Protein AF-A0A821H8U5-F1 (afdb_monomer_lite)

Structure (mmCIF, N/CA/C/O backbone):
data_AF-A0A821H8U5-F1
#
_entry.id   AF-A0A821H8U5-F1
#
loop_
_atom_site.group_PDB
_atom_site.id
_atom_site.type_symbol
_atom_site.label_atom_id
_atom_site.label_alt_id
_atom_site.label_comp_id
_atom_site.label_asym_id
_atom_site.label_entity_id
_atom_site.label_seq_id
_atom_site.pdbx_PDB_ins_code
_atom_site.Cartn_x
_atom_site.Cartn_y
_atom_site.Cartn_z
_atom_site.occupancy
_atom_site.B_iso_or_equiv
_atom_site.auth_seq_id
_atom_site.auth_comp_id
_atom_site.auth_asym_id
_atom_site.auth_atom_id
_atom_site.pdbx_PDB_model_num
ATOM 1 N N . MET A 1 1 ? 13.786 6.717 -7.767 1.00 54.38 1 MET A N 1
ATOM 2 C CA . MET A 1 1 ? 12.977 6.854 -6.546 1.00 54.38 1 MET A CA 1
ATOM 3 C C . MET A 1 1 ? 13.797 7.339 -5.372 1.00 54.38 1 MET A C 1
ATOM 5 O O . MET A 1 1 ? 14.830 6.740 -5.071 1.00 54.38 1 MET A O 1
ATOM 9 N N . HIS A 1 2 ? 13.330 8.389 -4.718 1.00 60.25 2 HIS A N 1
ATOM 10 C CA . HIS A 1 2 ? 13.873 8.958 -3.485 1.00 60.25 2 HIS A CA 1
ATOM 11 C C . HIS A 1 2 ? 12.827 8.970 -2.355 1.00 60.25 2 HIS A C 1
ATOM 13 O O . HIS A 1 2 ? 13.177 9.249 -1.210 1.00 60.25 2 HIS A O 1
ATOM 19 N N . LEU A 1 3 ? 11.564 8.645 -2.653 1.00 62.28 3 LEU A N 1
ATOM 20 C CA . LEU A 1 3 ? 10.450 8.887 -1.751 1.00 62.28 3 LEU A CA 1
ATOM 21 C C . LEU A 1 3 ? 10.295 7.858 -0.631 1.00 62.28 3 LEU A C 1
ATOM 23 O O . LEU A 1 3 ? 10.425 6.647 -0.807 1.00 62.28 3 LEU A O 1
ATOM 27 N N . THR A 1 4 ? 9.911 8.395 0.518 1.00 74.81 4 THR A N 1
ATOM 28 C CA . THR A 1 4 ? 9.237 7.703 1.609 1.00 74.81 4 THR A CA 1
ATOM 29 C C . THR A 1 4 ? 7.848 8.347 1.743 1.00 74.81 4 THR A C 1
ATOM 31 O O . THR A 1 4 ? 7.774 9.571 1.833 1.00 74.81 4 THR A O 1
ATOM 34 N N . GLN A 1 5 ? 6.758 7.576 1.691 1.00 89.88 5 GLN A N 1
ATOM 35 C CA . GLN A 1 5 ? 5.379 8.099 1.724 1.00 89.88 5 GLN A CA 1
ATOM 36 C C . GLN A 1 5 ? 4.789 7.940 3.126 1.00 89.88 5 GLN A C 1
ATOM 38 O O . GLN A 1 5 ? 5.021 6.912 3.760 1.00 89.88 5 GLN A O 1
ATOM 43 N N . ALA A 1 6 ? 4.031 8.919 3.626 1.00 91.75 6 ALA A N 1
ATOM 44 C CA . ALA A 1 6 ? 3.400 8.817 4.944 1.00 91.75 6 ALA A CA 1
ATOM 45 C C . ALA A 1 6 ? 1.873 8.844 4.864 1.00 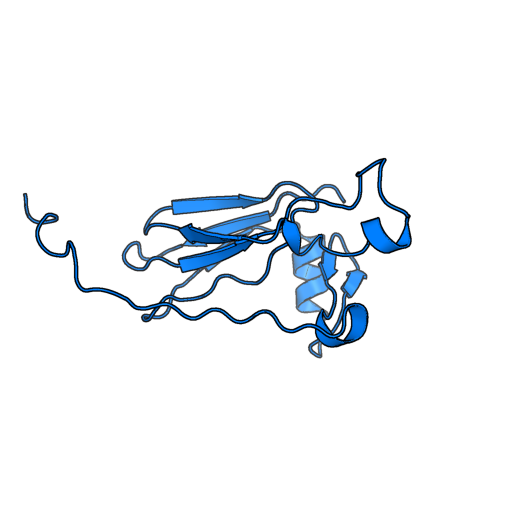91.75 6 ALA A C 1
ATOM 47 O O . ALA A 1 6 ? 1.309 9.615 4.090 1.00 91.75 6 ALA A O 1
ATOM 48 N N . PHE A 1 7 ? 1.227 8.038 5.705 1.00 93.75 7 PHE A N 1
ATOM 49 C CA . PHE A 1 7 ? -0.224 7.988 5.879 1.00 93.75 7 PHE A CA 1
ATOM 50 C C . PHE A 1 7 ? -0.553 8.158 7.356 1.00 93.75 7 PHE A C 1
ATOM 52 O O . PHE A 1 7 ? -0.070 7.388 8.190 1.00 93.75 7 PHE A O 1
ATOM 59 N N . ILE A 1 8 ? -1.361 9.161 7.686 1.00 92.56 8 ILE A N 1
ATOM 60 C CA . ILE A 1 8 ? -1.718 9.490 9.067 1.00 92.56 8 ILE A CA 1
ATOM 61 C C . ILE A 1 8 ? -3.236 9.566 9.179 1.00 92.56 8 ILE A C 1
ATOM 63 O O . ILE A 1 8 ? -3.869 10.369 8.492 1.00 92.56 8 ILE A O 1
ATOM 67 N N . GLY A 1 9 ? -3.815 8.741 10.053 1.00 91.38 9 GLY A N 1
ATOM 68 C CA . GLY A 1 9 ? -5.234 8.831 10.381 1.00 91.38 9 GLY A CA 1
ATOM 69 C C . GLY A 1 9 ? -5.519 10.087 11.200 1.00 91.38 9 GLY A C 1
ATOM 70 O O . GLY A 1 9 ? -4.902 10.301 12.244 1.00 91.38 9 GLY A O 1
ATOM 71 N N . ILE A 1 10 ? -6.457 10.918 10.743 1.00 90.12 10 ILE A N 1
ATOM 72 C CA . ILE A 1 10 ? -6.888 12.129 11.454 1.00 90.12 10 ILE A CA 1
ATOM 73 C C . ILE A 1 10 ? -8.333 11.983 11.948 1.00 90.12 10 ILE A C 1
ATOM 75 O O . ILE A 1 10 ? -9.150 11.313 11.325 1.00 90.12 10 ILE A O 1
ATOM 79 N N . GLY A 1 11 ? -8.647 12.584 13.101 1.00 82.50 11 GLY A N 1
ATOM 80 C CA . GLY A 1 11 ? -9.946 12.432 13.782 1.00 82.50 11 GLY A CA 1
ATOM 81 C C . GLY A 1 11 ? -9.956 11.402 14.923 1.00 82.50 11 GLY A C 1
ATOM 82 O O . GLY A 1 11 ? -10.885 11.390 15.724 1.00 82.50 11 GLY A O 1
ATOM 83 N N . GLY A 1 12 ? -8.898 10.592 15.047 1.00 73.38 12 GLY A N 1
ATOM 84 C CA . GLY A 1 12 ? -8.466 9.950 16.298 1.00 73.38 12 GLY A CA 1
ATOM 85 C C . GLY A 1 12 ? -9.291 8.779 16.840 1.00 73.38 12 GLY A C 1
ATOM 86 O O . GLY A 1 12 ? -8.910 8.242 17.872 1.00 73.38 12 GLY A O 1
ATOM 87 N N . LYS A 1 13 ? -10.388 8.374 16.191 1.00 83.38 13 LYS A N 1
ATOM 88 C CA . LYS A 1 13 ? -11.275 7.318 16.721 1.00 83.38 13 LYS A CA 1
ATOM 89 C C . LYS A 1 13 ? -11.280 6.024 15.920 1.00 83.38 13 LYS A C 1
ATOM 91 O O . LYS A 1 13 ? -11.460 4.965 16.505 1.00 83.38 13 LYS A O 1
ATOM 96 N N . GLU A 1 14 ? -11.050 6.102 14.615 1.00 90.56 14 GLU A N 1
ATOM 97 C CA . GLU A 1 14 ? -11.214 4.951 13.730 1.00 90.56 14 GLU A CA 1
ATOM 98 C C . GLU A 1 14 ? -9.866 4.325 13.360 1.00 90.56 14 GLU A C 1
ATOM 100 O O . GLU A 1 14 ? -8.949 5.053 12.957 1.00 90.56 14 GLU A O 1
ATOM 105 N N . PRO A 1 15 ? -9.719 2.992 13.480 1.00 92.00 15 PRO A N 1
ATOM 106 C CA . PRO A 1 15 ? -8.580 2.292 12.919 1.00 92.00 15 PRO A CA 1
ATOM 107 C C . PRO A 1 15 ? -8.707 2.226 11.395 1.00 92.00 15 PRO A C 1
ATOM 109 O O . PRO A 1 15 ? -9.794 2.325 10.819 1.00 92.00 15 PRO A O 1
ATOM 112 N N . PHE A 1 16 ? -7.587 1.981 10.731 1.00 93.19 16 PHE A N 1
ATOM 113 C CA . PHE A 1 16 ? -7.576 1.688 9.303 1.00 93.19 16 PHE A CA 1
ATOM 114 C C . PHE A 1 16 ? -6.629 0.540 9.007 1.00 93.19 16 PHE A C 1
ATOM 116 O O . PHE A 1 16 ? -5.722 0.247 9.783 1.00 93.19 16 PHE A O 1
ATOM 123 N N . MET A 1 17 ? -6.835 -0.123 7.879 1.00 93.44 17 MET A N 1
ATOM 124 C CA . MET A 1 17 ? -5.980 -1.210 7.435 1.00 93.44 17 MET A CA 1
ATOM 125 C C . MET A 1 17 ? -5.101 -0.770 6.269 1.00 93.44 17 MET A C 1
ATOM 127 O O . MET A 1 17 ? -5.534 -0.031 5.387 1.00 93.44 17 MET A O 1
ATOM 131 N N . MET A 1 18 ? -3.869 -1.266 6.254 1.00 94.38 18 MET A N 1
ATOM 132 C CA . MET A 1 18 ? -2.948 -1.167 5.127 1.00 94.38 18 MET A CA 1
ATOM 133 C C . MET A 1 18 ? -2.554 -2.568 4.671 1.00 94.38 18 MET A C 1
ATOM 135 O O . MET A 1 18 ? -2.151 -3.397 5.487 1.00 94.38 18 MET A O 1
ATOM 139 N N . VAL A 1 19 ? -2.607 -2.819 3.366 1.00 94.38 19 VAL A N 1
ATOM 140 C CA . VAL A 1 19 ? -1.993 -4.004 2.754 1.00 94.38 19 VAL A CA 1
ATOM 141 C C . VAL A 1 19 ? -0.598 -3.611 2.288 1.00 94.38 19 VAL A C 1
ATOM 143 O O . VAL A 1 19 ? -0.471 -2.704 1.471 1.00 94.38 19 VAL A O 1
ATOM 146 N N . LEU A 1 20 ? 0.439 -4.260 2.822 1.00 95.56 20 LEU A N 1
ATOM 147 C CA . LEU A 1 20 ? 1.845 -3.927 2.579 1.00 95.56 20 LEU A CA 1
ATOM 148 C C . LEU A 1 20 ? 2.629 -5.147 2.084 1.00 95.56 20 LEU A C 1
ATOM 150 O O . LEU A 1 20 ? 2.469 -6.253 2.599 1.00 95.56 20 LEU A O 1
ATOM 154 N N . GLY A 1 21 ? 3.535 -4.932 1.134 1.00 95.44 21 GLY A N 1
ATOM 155 C CA . GLY A 1 21 ? 4.493 -5.914 0.634 1.00 95.44 21 GLY A CA 1
ATOM 156 C C . GLY A 1 21 ? 5.924 -5.384 0.705 1.00 95.44 21 GLY A C 1
ATOM 157 O O . GLY A 1 21 ? 6.185 -4.191 0.539 1.00 95.44 21 GLY A O 1
ATOM 158 N N . LYS A 1 22 ? 6.882 -6.280 0.956 1.00 95.25 22 LYS A N 1
ATOM 159 C CA . LYS A 1 22 ? 8.304 -5.911 1.023 1.00 95.25 22 LYS A CA 1
ATOM 160 C C . LYS A 1 22 ? 8.809 -5.384 -0.328 1.00 95.25 22 LYS A C 1
ATOM 162 O O . LYS A 1 22 ? 8.385 -5.904 -1.358 1.00 95.25 22 LYS A O 1
ATOM 167 N N . PRO A 1 23 ? 9.768 -4.442 -0.343 1.00 94.50 23 PRO A N 1
ATOM 168 C CA . PRO A 1 23 ? 10.355 -3.970 -1.589 1.00 94.50 23 PRO A CA 1
ATOM 169 C C . PRO A 1 23 ? 11.003 -5.083 -2.416 1.00 94.50 23 PRO A C 1
ATOM 171 O O . PRO A 1 23 ? 11.784 -5.878 -1.892 1.00 94.50 23 PRO A O 1
ATOM 174 N N . THR A 1 24 ? 10.725 -5.099 -3.720 1.00 94.94 24 THR A N 1
ATOM 175 C CA . THR A 1 24 ? 11.315 -6.057 -4.676 1.00 94.94 24 THR A CA 1
ATOM 176 C C . THR A 1 24 ? 12.344 -5.416 -5.608 1.00 94.94 24 THR A C 1
ATOM 178 O O . THR A 1 24 ? 13.285 -6.086 -6.013 1.00 94.94 24 THR A O 1
ATOM 181 N N . HIS A 1 25 ? 12.260 -4.104 -5.850 1.00 91.00 25 HIS A N 1
ATOM 182 C CA . HIS A 1 25 ? 13.075 -3.372 -6.833 1.00 91.00 25 HIS A CA 1
ATOM 183 C C . HIS A 1 25 ? 14.610 -3.485 -6.686 1.00 91.00 25 HIS A C 1
ATOM 185 O O . HIS A 1 25 ? 15.321 -3.334 -7.672 1.00 91.00 25 HIS A O 1
ATOM 191 N N . ASN A 1 26 ? 15.135 -3.766 -5.486 1.00 91.12 26 ASN A N 1
ATOM 192 C CA . ASN A 1 26 ? 16.579 -3.920 -5.234 1.00 91.12 26 ASN A CA 1
ATOM 193 C C . ASN A 1 26 ? 16.990 -5.359 -4.865 1.00 91.12 26 ASN A C 1
ATOM 195 O O . ASN A 1 26 ? 18.120 -5.579 -4.429 1.00 91.12 26 ASN A O 1
ATOM 199 N N . ARG A 1 27 ? 16.089 -6.344 -4.973 1.00 93.62 27 ARG A N 1
ATOM 200 C CA . ARG A 1 27 ? 16.390 -7.733 -4.590 1.00 93.62 27 ARG A CA 1
ATOM 201 C C . ARG A 1 27 ? 17.348 -8.388 -5.578 1.00 93.62 27 ARG A C 1
ATOM 203 O O . ARG A 1 27 ? 17.078 -8.416 -6.768 1.00 93.62 27 ARG A O 1
ATOM 210 N N . THR A 1 28 ? 18.454 -8.943 -5.100 1.00 95.56 28 THR A N 1
ATOM 211 C CA . THR A 1 28 ? 19.489 -9.548 -5.959 1.00 95.56 28 THR A CA 1
ATOM 212 C C . THR A 1 28 ? 19.145 -10.953 -6.446 1.00 95.56 28 THR A C 1
ATOM 214 O O . THR A 1 28 ? 19.778 -11.446 -7.371 1.00 95.56 28 THR A O 1
ATOM 217 N N . ASP A 1 29 ? 18.149 -11.591 -5.842 1.00 95.62 29 ASP A N 1
ATOM 218 C CA . ASP A 1 29 ? 17.706 -12.955 -6.126 1.00 95.62 29 ASP A CA 1
ATOM 219 C C . ASP A 1 29 ? 16.487 -13.026 -7.066 1.00 95.62 29 ASP A C 1
ATOM 221 O O . ASP A 1 29 ? 15.927 -14.099 -7.274 1.00 95.62 29 ASP A O 1
ATOM 225 N N . LEU A 1 30 ? 16.072 -11.890 -7.635 1.00 94.56 30 LEU A N 1
ATOM 226 C CA . LEU A 1 30 ? 14.967 -11.779 -8.587 1.00 94.56 30 LEU A CA 1
ATOM 227 C C . LEU A 1 30 ? 15.468 -11.323 -9.961 1.00 94.56 30 LEU A C 1
ATOM 229 O O . LEU A 1 30 ? 16.404 -10.527 -10.063 1.00 94.56 30 LEU A O 1
ATOM 233 N N . THR A 1 31 ? 14.796 -11.779 -11.019 1.00 95.50 31 THR A N 1
ATOM 234 C CA . THR A 1 31 ? 14.958 -11.219 -12.372 1.00 95.50 31 THR A CA 1
ATOM 235 C C . THR A 1 31 ? 14.441 -9.777 -12.438 1.00 95.50 31 THR A C 1
ATOM 237 O O . THR A 1 31 ? 13.642 -9.360 -11.600 1.00 95.50 31 THR A O 1
ATOM 240 N N . GLU A 1 32 ? 14.849 -9.007 -13.452 1.00 91.38 32 GLU A N 1
ATOM 241 C CA . GLU A 1 32 ? 14.368 -7.625 -13.638 1.00 91.38 32 GLU A CA 1
ATOM 242 C C . GLU A 1 32 ? 12.841 -7.533 -13.769 1.00 91.38 32 GLU A C 1
ATOM 244 O O . GLU A 1 32 ? 12.223 -6.631 -13.209 1.00 91.38 32 GLU A O 1
ATOM 249 N N . GLU A 1 33 ? 12.214 -8.507 -14.431 1.00 91.50 33 GLU A N 1
ATOM 250 C CA . GLU A 1 33 ? 10.755 -8.581 -14.537 1.00 91.50 33 GLU A CA 1
ATOM 251 C C . GLU A 1 33 ? 10.097 -8.808 -13.167 1.00 91.50 33 GLU A C 1
ATOM 253 O O . GLU A 1 33 ? 9.135 -8.132 -12.808 1.00 91.50 33 GLU A O 1
ATOM 258 N N . GLN A 1 34 ? 10.658 -9.697 -12.346 1.00 93.44 34 GLN A N 1
ATOM 259 C CA . GLN A 1 34 ? 10.146 -9.964 -10.999 1.00 93.44 34 GLN A CA 1
ATOM 260 C C . GLN A 1 34 ? 10.376 -8.795 -10.033 1.00 93.44 34 GLN A C 1
ATOM 262 O O . GLN A 1 34 ? 9.555 -8.560 -9.148 1.00 93.44 34 GLN A O 1
ATOM 267 N N . LYS A 1 35 ? 11.460 -8.029 -10.198 1.00 93.38 35 LYS A N 1
ATOM 268 C CA . LYS A 1 35 ? 11.715 -6.804 -9.417 1.00 93.38 35 LYS A CA 1
ATOM 269 C C . LYS A 1 35 ? 10.653 -5.728 -9.644 1.00 93.38 35 LYS A C 1
ATOM 271 O O . LYS A 1 35 ? 10.444 -4.895 -8.763 1.00 93.38 35 LYS A O 1
ATOM 276 N N . ALA A 1 36 ? 9.987 -5.754 -10.797 1.00 92.56 36 ALA A N 1
ATOM 277 C CA . ALA A 1 36 ? 8.900 -4.846 -11.150 1.00 92.56 36 ALA A CA 1
ATOM 278 C C . ALA A 1 36 ? 7.526 -5.293 -10.608 1.00 92.56 36 ALA A C 1
ATOM 280 O O . ALA A 1 36 ? 6.516 -4.644 -10.875 1.00 92.56 36 ALA A O 1
ATOM 281 N N . LEU A 1 37 ? 7.468 -6.387 -9.844 1.00 95.00 37 LEU A N 1
ATOM 282 C CA . LEU A 1 37 ? 6.233 -6.970 -9.321 1.00 95.00 37 LEU A CA 1
ATOM 283 C C . LEU A 1 37 ? 6.315 -7.158 -7.795 1.00 95.00 37 LEU A C 1
ATOM 285 O O . LEU A 1 37 ? 7.413 -7.318 -7.250 1.00 95.00 37 LEU A O 1
ATOM 289 N N . PRO A 1 38 ? 5.180 -7.139 -7.072 1.00 95.12 38 PRO A N 1
ATOM 290 C CA . PRO A 1 38 ? 5.146 -7.508 -5.665 1.00 95.12 38 PRO A CA 1
ATOM 291 C C . PRO A 1 38 ? 5.345 -9.015 -5.488 1.00 95.12 38 PRO A C 1
ATOM 293 O O . PRO A 1 38 ? 4.785 -9.829 -6.219 1.00 95.12 38 PRO A O 1
ATOM 296 N N . ASP A 1 39 ? 6.088 -9.393 -4.450 1.00 94.69 39 ASP A N 1
ATOM 297 C CA . ASP A 1 39 ? 6.155 -10.780 -3.990 1.00 94.69 39 ASP A CA 1
ATOM 298 C C . ASP A 1 39 ? 4.937 -11.082 -3.108 1.00 94.69 39 ASP A C 1
ATOM 300 O O . ASP A 1 39 ? 4.901 -10.711 -1.929 1.00 94.69 39 ASP A O 1
ATOM 304 N N . LEU A 1 40 ? 3.936 -11.750 -3.688 1.00 93.75 40 LEU A N 1
ATOM 305 C CA . LEU A 1 40 ? 2.660 -12.049 -3.028 1.00 93.75 40 LEU A CA 1
ATOM 306 C C . LEU A 1 40 ? 2.820 -12.888 -1.752 1.00 93.75 40 LEU A C 1
ATOM 308 O O . LEU A 1 40 ? 2.014 -12.746 -0.837 1.00 93.75 40 LEU A O 1
ATOM 312 N N . ASN A 1 41 ? 3.887 -13.685 -1.629 1.00 93.25 41 ASN A N 1
ATOM 313 C CA . ASN A 1 41 ? 4.150 -14.476 -0.419 1.00 93.25 41 ASN A CA 1
ATOM 314 C C . ASN A 1 41 ? 4.568 -13.609 0.781 1.00 93.25 41 ASN A C 1
ATOM 316 O O . ASN A 1 41 ? 4.595 -14.076 1.919 1.00 93.25 41 ASN A O 1
ATOM 320 N N . ASN A 1 42 ? 4.929 -12.348 0.536 1.00 92.50 42 ASN A N 1
ATOM 321 C CA . ASN A 1 42 ? 5.344 -11.392 1.556 1.00 92.50 42 ASN A CA 1
ATOM 322 C C . ASN A 1 42 ? 4.321 -10.266 1.775 1.00 92.50 42 ASN A C 1
ATOM 324 O O . ASN A 1 42 ? 4.595 -9.363 2.572 1.00 92.50 42 ASN A O 1
ATOM 328 N N . VAL A 1 43 ? 3.172 -10.306 1.094 1.00 94.50 43 VAL A N 1
ATOM 329 C CA . VAL A 1 43 ? 2.093 -9.333 1.287 1.00 94.50 43 VAL A CA 1
ATOM 330 C C . VAL A 1 43 ? 1.334 -9.656 2.572 1.00 94.50 43 VAL A C 1
ATOM 332 O O . VAL A 1 43 ? 0.943 -10.797 2.813 1.00 94.50 43 VAL A O 1
ATOM 335 N N . LYS A 1 44 ? 1.139 -8.643 3.418 1.00 93.69 44 LYS A N 1
ATOM 336 C CA . LYS A 1 44 ? 0.434 -8.751 4.698 1.00 93.69 44 LYS A CA 1
ATOM 337 C C . LYS A 1 44 ? -0.501 -7.567 4.899 1.00 93.69 44 LYS A C 1
ATOM 339 O O . LYS A 1 44 ? -0.178 -6.447 4.513 1.00 93.69 44 LYS A O 1
ATOM 344 N N . ALA A 1 45 ? -1.630 -7.820 5.548 1.00 93.31 45 ALA A N 1
ATOM 345 C CA . ALA A 1 45 ? -2.525 -6.781 6.032 1.00 93.31 45 ALA A CA 1
ATOM 346 C C . ALA A 1 45 ? -2.151 -6.387 7.467 1.00 93.31 45 ALA A C 1
ATOM 348 O O . ALA A 1 45 ? -1.863 -7.248 8.300 1.00 93.31 45 ALA A O 1
ATOM 349 N N . PHE A 1 46 ? -2.166 -5.088 7.748 1.00 92.88 46 PHE A N 1
ATOM 350 C CA . PHE A 1 46 ? -1.884 -4.515 9.059 1.00 92.88 46 PHE A CA 1
ATOM 351 C C . PHE A 1 46 ? -3.033 -3.609 9.469 1.00 92.88 46 PHE A C 1
ATOM 353 O O . PHE A 1 46 ? -3.410 -2.723 8.705 1.00 92.88 46 PHE A O 1
ATOM 360 N N . ILE A 1 47 ? -3.551 -3.806 10.680 1.00 92.62 47 ILE A N 1
ATOM 361 C CA . ILE A 1 47 ? -4.487 -2.875 11.307 1.00 92.62 47 ILE A CA 1
ATOM 362 C C . ILE A 1 47 ? -3.665 -1.819 12.039 1.00 92.62 47 ILE A C 1
ATOM 364 O O . ILE A 1 47 ? -2.831 -2.141 12.886 1.00 92.62 47 ILE A O 1
ATOM 368 N N . ILE A 1 48 ? -3.890 -0.564 11.680 1.00 92.94 48 ILE A N 1
ATOM 369 C CA . ILE A 1 48 ? -3.237 0.601 12.254 1.00 92.94 48 ILE A CA 1
ATOM 370 C C . ILE A 1 48 ? -4.192 1.205 13.286 1.00 92.94 48 ILE A C 1
ATOM 372 O O . ILE A 1 48 ? -5.310 1.588 12.920 1.00 92.94 48 ILE A O 1
ATOM 376 N N . PRO A 1 49 ? -3.789 1.275 14.567 1.00 90.62 49 PRO A N 1
ATOM 377 C CA . PRO A 1 49 ? -4.633 1.831 15.614 1.00 90.62 49 PRO A CA 1
ATOM 378 C C . PRO A 1 49 ? -4.979 3.310 15.376 1.00 90.62 49 PRO A C 1
ATOM 380 O O . PRO A 1 49 ? -4.230 4.024 14.695 1.00 90.62 49 PRO A O 1
ATOM 383 N N . PRO A 1 50 ? -6.076 3.805 15.975 1.00 90.31 50 PRO A N 1
ATOM 384 C CA . PRO A 1 50 ? -6.395 5.226 15.961 1.00 90.31 50 PRO A CA 1
ATOM 385 C C . PRO A 1 50 ? -5.245 6.074 16.522 1.00 90.31 50 PRO A C 1
ATOM 387 O O . PRO A 1 50 ? -4.548 5.674 17.452 1.00 90.31 50 PRO A O 1
ATOM 390 N N . GLY A 1 51 ? -5.039 7.262 15.950 1.00 86.38 51 GLY A N 1
ATOM 391 C CA . GLY A 1 51 ? -3.973 8.180 16.372 1.00 86.38 51 GLY A CA 1
ATOM 392 C C . GLY A 1 51 ? -2.565 7.785 15.910 1.00 86.38 51 GLY A C 1
ATOM 393 O O . GLY A 1 51 ? -1.615 8.525 16.162 1.00 86.38 51 GLY A O 1
ATOM 394 N N . CYS A 1 52 ? -2.412 6.662 15.205 1.00 89.38 52 CYS A N 1
ATOM 395 C CA . CYS A 1 52 ? -1.151 6.275 14.588 1.00 89.38 52 CYS A CA 1
ATOM 396 C C . CYS A 1 52 ? -1.060 6.722 13.122 1.00 89.38 52 CYS A C 1
ATOM 398 O O . CYS A 1 52 ? -2.048 6.882 12.402 1.00 89.38 52 CYS A O 1
ATOM 400 N N . GLY A 1 53 ? 0.181 6.881 12.671 1.00 90.06 53 GLY A N 1
ATOM 401 C CA . GLY A 1 53 ? 0.533 7.022 11.268 1.00 90.06 53 GLY A CA 1
ATOM 402 C C . GLY A 1 53 ? 1.683 6.089 10.922 1.00 90.06 53 GLY A C 1
ATOM 403 O O . GLY A 1 53 ? 2.379 5.579 11.801 1.00 90.06 53 GLY A O 1
ATOM 404 N N . LEU A 1 54 ? 1.887 5.868 9.633 1.00 92.38 54 LEU A N 1
ATOM 405 C CA . LEU A 1 54 ? 2.973 5.049 9.113 1.00 92.38 54 LEU A CA 1
ATOM 406 C C . LEU A 1 54 ? 3.750 5.801 8.045 1.00 92.38 54 LEU A C 1
ATOM 408 O O . LEU A 1 54 ? 3.201 6.595 7.285 1.00 92.38 54 LEU A O 1
ATOM 412 N N . ILE A 1 55 ? 5.042 5.505 7.997 1.00 92.81 55 ILE A N 1
ATOM 413 C CA . ILE A 1 55 ? 5.993 6.055 7.044 1.00 92.81 55 ILE A CA 1
ATOM 414 C C . ILE A 1 55 ? 6.571 4.868 6.268 1.00 92.81 55 ILE A C 1
ATOM 416 O O . ILE A 1 55 ? 7.259 4.013 6.831 1.00 92.81 55 ILE A O 1
ATOM 420 N N . LEU A 1 56 ? 6.260 4.788 4.980 1.00 92.06 56 LEU A N 1
ATOM 421 C CA . LEU A 1 56 ? 6.672 3.711 4.092 1.00 92.06 56 LEU A CA 1
ATOM 422 C C . LEU A 1 56 ? 8.011 4.030 3.453 1.00 92.06 56 LEU A C 1
ATOM 424 O O . LEU A 1 56 ? 8.138 5.007 2.721 1.00 92.06 56 LEU A O 1
ATOM 428 N N . LYS A 1 57 ? 8.997 3.157 3.667 1.00 88.62 57 LYS A N 1
ATOM 429 C CA . LYS A 1 57 ? 10.274 3.227 2.951 1.00 88.62 57 LYS A CA 1
ATOM 430 C C . LYS A 1 57 ? 10.056 3.051 1.450 1.00 88.62 57 LYS A C 1
ATOM 432 O O . LYS A 1 57 ? 9.159 2.320 1.024 1.00 88.62 57 LYS A O 1
ATOM 437 N N . LYS A 1 58 ? 10.953 3.644 0.665 1.00 87.19 58 LYS A N 1
ATOM 438 C CA . LYS A 1 58 ? 11.008 3.510 -0.793 1.00 87.19 58 LYS A CA 1
ATOM 439 C C . LYS A 1 58 ? 10.761 2.080 -1.277 1.00 87.19 58 LYS A C 1
ATOM 441 O O . LYS A 1 58 ? 11.405 1.130 -0.825 1.00 87.19 58 LYS A O 1
ATOM 446 N N . GLY A 1 59 ? 9.874 1.974 -2.264 1.00 90.06 59 GLY A N 1
ATOM 447 C CA . GLY A 1 59 ? 9.554 0.740 -2.974 1.00 90.06 59 GLY A CA 1
ATOM 448 C C . GLY A 1 59 ? 8.826 -0.306 -2.139 1.00 90.06 59 GLY A C 1
ATOM 449 O O . GLY A 1 59 ? 8.712 -1.437 -2.595 1.00 90.06 59 GLY A O 1
ATOM 450 N N . THR A 1 60 ? 8.357 0.041 -0.936 1.00 93.62 60 THR A N 1
ATOM 451 C CA . THR A 1 60 ? 7.373 -0.779 -0.220 1.00 93.62 60 THR A CA 1
ATOM 452 C C . THR A 1 60 ? 6.117 -0.835 -1.076 1.00 93.62 60 THR A C 1
ATOM 454 O O . THR A 1 60 ? 5.568 0.209 -1.421 1.00 93.62 60 THR A O 1
ATOM 457 N N . TRP A 1 61 ? 5.673 -2.038 -1.428 1.00 94.56 61 TRP A N 1
ATOM 458 C CA . TRP A 1 61 ? 4.404 -2.207 -2.122 1.00 94.56 61 TRP A CA 1
ATOM 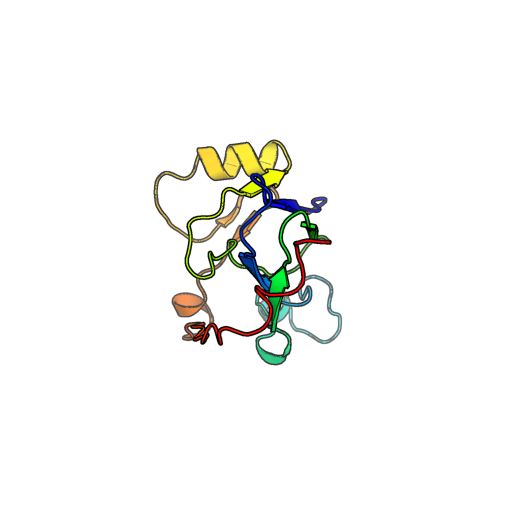459 C C . TRP A 1 61 ? 3.275 -1.932 -1.144 1.00 94.56 61 TRP A C 1
ATOM 461 O O . TRP A 1 61 ? 3.325 -2.399 -0.006 1.00 94.56 61 TRP A O 1
ATOM 471 N N . HIS A 1 62 ? 2.259 -1.200 -1.572 1.00 94.00 62 HIS A N 1
ATOM 472 C CA . HIS A 1 62 ? 1.071 -0.997 -0.765 1.00 94.00 62 HIS A CA 1
ATOM 473 C C . HIS A 1 62 ? -0.149 -0.733 -1.643 1.00 94.00 62 HIS A C 1
ATOM 475 O O . HIS A 1 62 ? -0.013 -0.315 -2.793 1.00 94.00 62 HIS A O 1
ATOM 481 N N . ASP A 1 63 ? -1.327 -0.955 -1.072 1.00 89.75 63 ASP A N 1
ATOM 482 C CA . ASP A 1 63 ? -2.577 -0.399 -1.591 1.00 89.75 63 ASP A CA 1
ATOM 483 C C . ASP A 1 63 ? -2.959 0.869 -0.803 1.00 89.75 63 ASP A C 1
ATOM 485 O O . ASP A 1 63 ? -2.233 1.299 0.105 1.00 89.75 63 ASP A O 1
ATOM 489 N N . PHE A 1 64 ? -4.070 1.504 -1.163 1.00 87.81 64 PHE A N 1
ATOM 490 C CA . PHE A 1 64 ? -4.633 2.606 -0.394 1.00 87.81 64 PHE A CA 1
ATOM 491 C C . PHE A 1 64 ? -5.111 2.142 0.995 1.00 87.81 64 PHE A C 1
ATOM 493 O O . PHE A 1 64 ? -5.496 0.983 1.164 1.00 87.81 64 PHE A O 1
ATOM 500 N N . PRO A 1 65 ? -5.114 3.045 1.994 1.00 91.81 65 PRO A N 1
ATOM 501 C CA . PRO A 1 65 ? -5.731 2.784 3.288 1.00 91.81 65 PRO A CA 1
ATOM 502 C C . PRO A 1 65 ? -7.193 2.356 3.148 1.00 91.81 65 PRO A C 1
ATOM 504 O O . PRO A 1 65 ? -7.955 2.947 2.381 1.00 91.81 65 PRO A O 1
ATOM 507 N N . VAL A 1 66 ? -7.590 1.369 3.942 1.00 91.12 66 VAL A N 1
ATOM 508 C CA . VAL A 1 66 ? -8.938 0.797 3.941 1.00 91.12 66 VAL A CA 1
ATOM 509 C C . VAL A 1 66 ? -9.613 1.081 5.279 1.00 91.12 66 VAL A C 1
ATOM 511 O O . VAL A 1 66 ? -9.043 0.795 6.334 1.00 91.12 66 VAL A O 1
ATOM 514 N N . SER A 1 67 ? -10.836 1.612 5.254 1.00 90.50 67 SER A N 1
ATOM 515 C CA . SER A 1 67 ? -11.663 1.739 6.456 1.00 90.50 67 SER A CA 1
ATOM 516 C C . SER A 1 67 ? -12.160 0.375 6.940 1.00 90.50 67 SER A C 1
ATOM 518 O O . SER A 1 67 ? -12.544 -0.485 6.149 1.00 90.50 67 SER A O 1
ATOM 520 N N . LEU A 1 68 ? -12.210 0.191 8.258 1.00 87.94 68 LEU A N 1
ATOM 521 C CA . LEU A 1 68 ? -12.682 -1.043 8.893 1.00 87.94 68 LEU A CA 1
ATOM 522 C C . LEU A 1 68 ? -14.096 -0.888 9.466 1.00 87.94 68 LEU A C 1
ATOM 524 O O . LEU A 1 68 ? -14.365 -1.332 10.570 1.00 87.94 68 LEU A O 1
ATOM 528 N N . GLY A 1 69 ? -14.999 -0.230 8.740 1.00 85.12 69 GLY A N 1
ATOM 529 C CA . GLY A 1 69 ? -16.379 0.010 9.176 1.00 85.12 69 GLY A CA 1
ATOM 530 C C . GLY A 1 69 ? -16.776 1.466 8.979 1.00 85.12 69 GLY A C 1
ATOM 531 O O . GLY A 1 69 ? -17.401 1.805 7.975 1.00 85.12 69 GLY A O 1
ATOM 532 N N . ASN A 1 70 ? -16.374 2.333 9.906 1.00 87.88 70 ASN A N 1
ATOM 533 C CA . ASN A 1 70 ? -16.618 3.769 9.791 1.00 87.88 70 ASN A CA 1
ATOM 534 C C . ASN A 1 70 ? -15.631 4.427 8.809 1.00 87.88 70 ASN A C 1
ATOM 536 O O . ASN A 1 70 ? -14.484 3.984 8.700 1.00 87.88 70 ASN A O 1
ATOM 540 N N . PRO A 1 71 ? -16.033 5.497 8.098 1.00 90.06 71 PRO A N 1
ATOM 541 C CA . PRO A 1 71 ? -15.120 6.265 7.260 1.00 90.06 71 PRO A CA 1
ATOM 542 C C . PRO A 1 71 ? -13.907 6.779 8.042 1.00 90.06 71 PRO A C 1
ATOM 544 O O . PRO A 1 71 ? -14.041 7.291 9.152 1.00 90.06 71 PRO A O 1
ATOM 547 N N . VAL A 1 72 ? -12.729 6.696 7.423 1.00 90.50 72 VAL A N 1
ATOM 548 C CA . VAL A 1 72 ? -11.478 7.239 7.959 1.00 90.50 72 VAL A CA 1
ATOM 549 C C . VAL A 1 72 ? -10.971 8.351 7.050 1.00 90.50 72 VAL A C 1
ATOM 551 O O . VAL A 1 72 ? -11.010 8.233 5.825 1.00 90.50 72 VAL A O 1
ATOM 554 N N . THR A 1 73 ? -10.464 9.426 7.647 1.00 91.88 73 THR A N 1
ATOM 555 C CA . THR A 1 73 ? -9.781 10.491 6.910 1.00 91.88 73 THR A CA 1
ATOM 556 C C . THR A 1 73 ? -8.278 10.305 7.055 1.00 91.88 73 THR A C 1
ATOM 558 O O . THR A 1 73 ? -7.758 10.262 8.171 1.00 91.88 73 THR A O 1
ATOM 561 N N . ILE A 1 74 ? -7.576 10.210 5.925 1.00 92.62 74 ILE A N 1
ATOM 562 C CA . ILE A 1 74 ? -6.128 9.997 5.894 1.00 92.62 74 ILE A CA 1
ATOM 563 C C . ILE A 1 74 ? -5.433 11.228 5.328 1.00 92.62 74 ILE A C 1
ATOM 565 O O . ILE A 1 74 ? -5.641 11.602 4.173 1.00 92.62 74 ILE A O 1
ATOM 569 N N . LEU A 1 75 ? -4.549 11.820 6.125 1.00 91.88 75 LEU A N 1
ATOM 570 C CA . LEU A 1 75 ? -3.577 12.780 5.629 1.00 91.88 75 LEU A CA 1
ATOM 571 C C . LEU A 1 75 ? -2.414 12.013 4.993 1.00 91.88 75 LEU A C 1
ATOM 573 O O . LEU A 1 75 ? -1.749 11.217 5.660 1.00 91.88 75 LEU A O 1
ATOM 577 N N . THR A 1 76 ? -2.180 12.249 3.703 1.00 91.44 76 THR A N 1
ATOM 578 C CA . THR A 1 76 ? -1.108 11.591 2.946 1.00 91.44 76 THR A CA 1
ATOM 579 C C . THR A 1 76 ? -0.024 12.599 2.587 1.00 91.44 76 THR A C 1
ATOM 581 O O . THR A 1 76 ? -0.322 13.641 2.005 1.00 91.44 76 THR A O 1
ATOM 584 N N . PHE A 1 77 ? 1.231 12.274 2.893 1.00 89.62 77 PHE A N 1
ATOM 585 C CA . PHE A 1 77 ? 2.391 13.084 2.519 1.00 89.62 77 PHE A CA 1
ATOM 586 C C . PHE A 1 77 ? 3.163 12.410 1.394 1.00 89.62 77 PHE A C 1
ATOM 588 O O . PHE A 1 77 ? 3.593 11.264 1.526 1.00 89.62 77 PHE A O 1
ATOM 595 N N . ASN A 1 78 ? 3.357 13.161 0.315 1.00 86.94 78 ASN A N 1
ATOM 596 C CA . ASN A 1 78 ? 4.027 12.752 -0.912 1.00 86.94 78 ASN A CA 1
ATOM 597 C C . ASN A 1 78 ? 5.018 13.835 -1.351 1.00 86.94 78 ASN A C 1
ATOM 599 O O . ASN A 1 78 ? 4.909 14.983 -0.914 1.00 86.94 78 ASN A O 1
ATOM 603 N N . SER A 1 79 ? 5.960 13.501 -2.238 1.00 83.94 79 SER A N 1
ATOM 604 C CA . SER A 1 79 ? 6.739 14.537 -2.926 1.00 83.94 79 SER A CA 1
ATOM 605 C C . SER A 1 79 ? 5.833 15.345 -3.849 1.00 83.94 79 SER A C 1
ATOM 607 O O . SER A 1 79 ? 4.805 14.851 -4.316 1.00 83.94 79 SER A O 1
ATOM 609 N N . ALA A 1 80 ? 6.248 16.576 -4.154 1.00 85.25 80 ALA A N 1
ATOM 610 C CA . ALA A 1 80 ? 5.562 17.421 -5.128 1.00 85.25 80 ALA A CA 1
ATOM 611 C C . ALA A 1 80 ? 5.379 16.699 -6.474 1.00 85.25 80 ALA A C 1
ATOM 613 O O . ALA A 1 80 ? 4.272 16.664 -6.993 1.00 85.25 80 ALA A O 1
ATOM 614 N N . GLU A 1 81 ? 6.417 16.010 -6.961 1.00 83.69 81 GLU A N 1
ATOM 615 C CA . GLU A 1 81 ? 6.366 15.224 -8.204 1.00 83.69 81 GLU A CA 1
ATOM 616 C C . GLU A 1 81 ? 5.257 14.161 -8.195 1.00 83.69 81 GLU A C 1
ATOM 618 O O . GLU A 1 81 ? 4.576 13.955 -9.196 1.00 83.69 81 GLU A O 1
ATOM 623 N N . VAL A 1 82 ? 5.051 13.483 -7.061 1.00 83.06 82 VAL A N 1
ATOM 624 C CA . VAL A 1 82 ? 3.989 12.479 -6.910 1.00 83.06 82 VAL A CA 1
ATOM 625 C C . VAL A 1 82 ? 2.619 13.145 -6.857 1.00 83.06 82 VAL A C 1
ATOM 627 O O . VAL A 1 82 ? 1.682 12.660 -7.483 1.00 83.06 82 VAL A O 1
ATOM 630 N N . VAL A 1 83 ? 2.489 14.265 -6.142 1.00 86.00 83 VAL A N 1
ATOM 631 C CA . VAL A 1 83 ? 1.234 15.030 -6.093 1.00 86.00 83 VAL A CA 1
ATOM 632 C C . VAL A 1 83 ? 0.842 15.511 -7.492 1.00 86.00 83 VAL A C 1
ATOM 634 O O . VAL A 1 83 ? -0.308 15.339 -7.892 1.00 86.00 83 VAL A O 1
ATOM 637 N N . GLU A 1 84 ? 1.791 16.049 -8.254 1.00 87.06 84 GLU A N 1
ATOM 638 C CA . GLU A 1 84 ? 1.581 16.505 -9.630 1.00 87.06 84 GLU A CA 1
ATOM 639 C C . GLU A 1 84 ? 1.215 15.348 -10.566 1.00 87.06 84 GLU A C 1
ATOM 641 O O . GLU A 1 84 ? 0.243 15.448 -11.317 1.00 87.06 84 GLU A O 1
ATOM 646 N N . ALA A 1 85 ? 1.933 14.224 -10.485 1.00 85.56 85 ALA A N 1
ATOM 647 C CA . ALA A 1 85 ? 1.641 13.041 -11.290 1.00 85.56 85 ALA A CA 1
ATOM 648 C C . ALA A 1 85 ? 0.250 12.456 -10.980 1.00 85.56 85 ALA A C 1
ATOM 650 O O . ALA A 1 85 ? -0.479 12.084 -11.902 1.00 85.56 85 ALA A O 1
ATOM 651 N N . LEU A 1 86 ? -0.153 12.419 -9.704 1.00 84.06 86 LEU A N 1
ATOM 652 C CA . LEU A 1 86 ? -1.500 11.998 -9.302 1.00 84.06 86 LEU A CA 1
ATOM 653 C C . LEU A 1 86 ? -2.575 12.982 -9.782 1.00 84.06 86 LEU A C 1
ATOM 655 O O . LEU A 1 86 ? -3.622 12.543 -10.247 1.00 84.06 86 LEU A O 1
ATOM 659 N N . ALA A 1 87 ? -2.327 14.291 -9.707 1.00 86.50 87 ALA A N 1
ATOM 660 C CA . ALA A 1 87 ? -3.274 15.311 -10.163 1.00 86.50 87 ALA A CA 1
ATOM 661 C C . ALA A 1 87 ? -3.446 15.332 -11.694 1.00 86.50 87 ALA A C 1
ATOM 663 O O . ALA A 1 87 ? -4.509 15.702 -12.193 1.00 86.50 87 ALA A O 1
ATOM 664 N N . ALA A 1 88 ? -2.419 14.929 -12.447 1.00 87.38 88 ALA A N 1
ATOM 665 C CA . ALA A 1 88 ? -2.458 14.854 -13.906 1.00 87.38 88 ALA A CA 1
ATOM 666 C C . ALA A 1 88 ? -3.220 13.624 -14.444 1.00 87.38 88 ALA A C 1
ATOM 668 O O . ALA A 1 88 ? -3.591 13.596 -15.623 1.00 87.38 88 ALA A O 1
ATOM 669 N N . MET A 1 89 ? -3.462 12.610 -13.607 1.00 83.69 89 MET A N 1
ATOM 670 C CA . MET A 1 89 ? -4.190 11.398 -13.986 1.00 83.69 89 MET A CA 1
ATOM 671 C C . MET A 1 89 ? -5.679 11.692 -14.185 1.00 83.69 89 MET A C 1
ATOM 673 O O . MET A 1 89 ? -6.404 11.982 -13.238 1.00 83.69 89 MET A O 1
ATOM 677 N N . ARG A 1 90 ? -6.147 11.575 -15.433 1.00 83.69 90 ARG A N 1
ATOM 678 C CA . ARG A 1 90 ? -7.565 11.770 -15.783 1.00 83.69 90 ARG A CA 1
ATOM 679 C C . ARG A 1 90 ? -8.410 10.522 -15.571 1.00 83.69 90 ARG A C 1
ATOM 681 O O . ARG A 1 90 ? -9.572 10.634 -15.214 1.00 83.69 90 ARG A O 1
ATOM 688 N N . GLU A 1 91 ? -7.813 9.354 -15.785 1.00 87.12 91 GLU A N 1
ATOM 689 C CA . GLU A 1 91 ? -8.489 8.061 -15.717 1.00 87.12 91 GLU A CA 1
ATOM 690 C C . GLU A 1 91 ? -7.700 7.089 -14.828 1.00 87.12 91 GLU A C 1
ATOM 692 O O . GLU A 1 91 ? -6.465 7.157 -14.786 1.00 87.12 91 GLU A O 1
ATOM 697 N N . PRO A 1 92 ? -8.370 6.155 -14.129 1.00 83.25 92 PRO A N 1
ATOM 698 C CA . PRO A 1 92 ? -7.691 5.120 -13.361 1.00 83.25 92 PRO A CA 1
ATOM 699 C C . PRO A 1 92 ? -6.829 4.220 -14.258 1.00 83.25 92 PRO A C 1
ATOM 701 O O . PRO A 1 92 ? -7.305 3.649 -15.238 1.00 83.25 92 PRO A O 1
ATOM 704 N N . GLY A 1 93 ? -5.562 4.032 -13.891 1.00 86.06 93 GLY A N 1
ATOM 705 C CA . GLY A 1 93 ? -4.637 3.206 -14.662 1.00 86.06 93 GLY A CA 1
ATOM 706 C C . GLY A 1 93 ? -3.338 2.881 -13.932 1.00 86.06 93 GLY A C 1
ATOM 707 O O . GLY A 1 93 ? -3.129 3.277 -12.781 1.00 86.06 93 GLY A O 1
ATOM 708 N N . GLU A 1 94 ? -2.478 2.132 -14.624 1.00 90.00 94 GLU A N 1
ATOM 709 C CA . GLU A 1 94 ? -1.089 1.922 -14.216 1.00 90.00 94 GLU A CA 1
ATOM 710 C C . GLU A 1 94 ? -0.278 3.210 -14.406 1.00 90.00 94 GLU A C 1
ATOM 712 O O . GLU A 1 94 ? -0.494 3.955 -15.360 1.00 90.00 94 GLU A O 1
ATOM 717 N N . MET A 1 95 ? 0.692 3.440 -13.525 1.00 86.50 95 MET A N 1
ATOM 718 C CA . MET A 1 95 ? 1.652 4.540 -13.605 1.00 86.50 95 MET A CA 1
ATOM 719 C C . MET A 1 95 ? 3.049 3.929 -13.552 1.00 86.50 95 MET A C 1
ATOM 721 O O . MET A 1 95 ? 3.560 3.625 -12.477 1.00 86.50 95 MET A O 1
ATOM 725 N N . LEU A 1 96 ? 3.652 3.682 -14.713 1.00 84.31 96 LEU A N 1
ATOM 726 C CA . LEU A 1 96 ? 4.922 2.958 -14.834 1.00 84.31 96 LEU A CA 1
ATOM 727 C C . LEU A 1 96 ? 6.110 3.934 -14.842 1.00 84.31 96 LEU A C 1
ATOM 729 O O . LEU A 1 96 ? 6.791 4.075 -15.855 1.00 84.31 96 LEU A O 1
ATOM 733 N N . GLY A 1 97 ? 6.337 4.632 -13.724 1.00 73.62 97 GLY A N 1
ATOM 734 C CA . GLY A 1 97 ? 7.445 5.588 -13.580 1.00 73.62 97 GLY A CA 1
ATOM 735 C C . GLY A 1 97 ? 7.111 7.030 -13.980 1.00 73.62 97 GLY A C 1
ATOM 736 O O . GLY A 1 97 ? 7.994 7.766 -14.415 1.00 73.62 97 GLY A O 1
ATOM 737 N N . GLN A 1 98 ? 5.841 7.436 -13.867 1.00 67.00 98 GLN A N 1
ATOM 738 C CA . GLN A 1 98 ? 5.426 8.836 -14.010 1.00 67.00 98 GLN A CA 1
ATOM 739 C C . GLN A 1 98 ? 5.610 9.554 -12.668 1.00 67.00 98 GLN A C 1
ATOM 741 O O . GLN A 1 98 ? 4.860 9.304 -11.724 1.00 67.00 98 GLN A O 1
ATOM 746 N N . GLY A 1 99 ? 6.628 10.413 -12.572 1.00 62.16 99 GLY A N 1
ATOM 747 C CA . GLY A 1 99 ? 7.115 10.896 -11.277 1.00 62.16 99 GLY A CA 1
ATOM 748 C C . GLY A 1 99 ? 7.69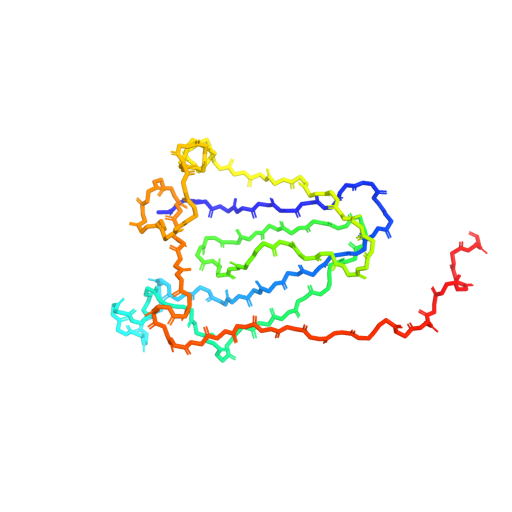6 9.750 -10.442 1.00 62.16 99 GLY A C 1
ATOM 749 O O . GLY A 1 99 ? 7.992 8.670 -10.960 1.00 62.16 99 GLY A O 1
ATOM 750 N N . ASP A 1 100 ? 7.835 9.949 -9.131 1.00 77.81 100 ASP A N 1
ATOM 751 C CA . ASP A 1 100 ? 8.303 8.899 -8.214 1.00 77.81 100 ASP A CA 1
ATOM 752 C C . ASP A 1 100 ? 7.220 7.845 -7.871 1.00 77.81 100 ASP A C 1
ATOM 754 O O . ASP A 1 100 ? 7.127 7.369 -6.739 1.00 77.81 100 ASP A O 1
ATOM 758 N N . ILE A 1 101 ? 6.365 7.506 -8.848 1.00 84.75 101 ILE A N 1
ATOM 759 C CA . ILE A 1 101 ? 5.234 6.580 -8.713 1.00 84.75 101 ILE A CA 1
ATOM 760 C C . ILE A 1 101 ? 5.455 5.351 -9.586 1.00 84.75 101 ILE A C 1
ATOM 762 O O . ILE A 1 101 ? 5.681 5.446 -10.796 1.00 84.75 101 ILE A O 1
ATOM 766 N N . TYR A 1 102 ? 5.294 4.181 -8.971 1.00 89.81 102 TYR A N 1
ATOM 767 C CA . TYR A 1 102 ? 5.177 2.915 -9.678 1.00 89.81 102 TYR A CA 1
ATOM 768 C C . TYR A 1 102 ? 3.906 2.185 -9.236 1.00 89.81 102 TYR A C 1
ATOM 770 O O . TYR A 1 102 ? 3.868 1.562 -8.176 1.00 89.81 102 TYR A O 1
ATOM 778 N N . LYS A 1 103 ? 2.847 2.297 -10.042 1.00 90.19 103 LYS A N 1
ATOM 779 C CA . LYS A 1 103 ? 1.532 1.696 -9.792 1.00 90.19 103 LYS A CA 1
ATOM 780 C C . LYS A 1 103 ? 1.201 0.710 -10.903 1.00 90.19 103 LYS A C 1
ATOM 782 O O . LYS A 1 103 ? 1.239 1.074 -12.076 1.00 90.19 103 LYS A O 1
ATOM 787 N N . ILE A 1 104 ? 0.825 -0.506 -10.528 1.00 93.50 104 ILE A N 1
ATOM 788 C CA . ILE A 1 104 ? 0.482 -1.584 -11.459 1.00 93.50 104 ILE A CA 1
ATOM 789 C C . ILE A 1 104 ? -0.927 -2.113 -11.199 1.00 93.50 104 ILE A C 1
ATOM 791 O O . ILE A 1 104 ? -1.488 -1.923 -10.120 1.00 93.50 104 ILE A O 1
ATOM 795 N N . ASP A 1 105 ? -1.474 -2.818 -12.180 1.00 93.25 105 ASP A N 1
ATOM 796 C CA . ASP A 1 105 ? -2.733 -3.545 -12.081 1.00 93.25 105 ASP A CA 1
ATOM 797 C C . ASP A 1 105 ? -2.429 -5.035 -11.867 1.00 93.25 105 ASP A C 1
ATOM 799 O O . ASP A 1 105 ? -1.953 -5.731 -12.767 1.00 93.25 105 ASP A O 1
ATOM 803 N N . LEU A 1 106 ? -2.698 -5.538 -10.658 1.00 93.38 106 LEU A N 1
ATOM 804 C CA . LEU A 1 106 ? -2.403 -6.930 -10.297 1.00 93.38 106 LEU A CA 1
ATOM 805 C C . LEU A 1 106 ? -3.174 -7.941 -11.152 1.00 93.38 106 LEU A C 1
ATOM 807 O O . LEU A 1 106 ? -2.638 -9.006 -11.462 1.00 93.38 106 LEU A O 1
ATOM 811 N N . GLN A 1 107 ? -4.393 -7.613 -11.587 1.00 93.88 107 GLN A N 1
ATOM 812 C CA . GLN A 1 107 ? -5.173 -8.510 -12.433 1.00 93.88 107 GLN A CA 1
ATOM 813 C C . GLN A 1 107 ? -4.545 -8.611 -13.823 1.00 93.88 107 GLN A C 1
ATOM 815 O O . GLN A 1 107 ? -4.457 -9.711 -14.369 1.00 93.88 107 GLN A O 1
ATOM 820 N N . LYS A 1 108 ? -4.091 -7.488 -14.393 1.00 94.38 108 LYS A N 1
ATOM 821 C CA . LYS A 1 108 ? -3.436 -7.476 -15.712 1.00 94.38 108 LYS A CA 1
ATOM 822 C C . LYS A 1 108 ? -2.048 -8.112 -15.682 1.00 94.38 108 LYS A C 1
ATOM 824 O O . LYS A 1 108 ? -1.682 -8.788 -16.636 1.00 94.38 108 LYS A O 1
ATOM 829 N N . ARG A 1 109 ? -1.276 -7.883 -14.614 1.00 94.12 109 ARG A N 1
ATOM 830 C CA . ARG A 1 109 ? 0.131 -8.313 -14.516 1.00 94.12 109 ARG A CA 1
ATOM 831 C C . ARG A 1 109 ? 0.309 -9.729 -13.983 1.00 94.12 109 ARG A C 1
ATOM 833 O O . ARG A 1 109 ? 1.204 -10.430 -14.432 1.00 94.12 109 ARG A O 1
ATOM 840 N N . LEU A 1 110 ? -0.517 -10.133 -13.021 1.00 93.81 110 LEU A N 1
ATOM 841 C CA . LEU A 1 110 ? -0.370 -11.399 -12.295 1.00 93.81 110 LEU A CA 1
ATOM 842 C C . LEU A 1 110 ? -1.606 -12.300 -12.400 1.00 93.81 110 LEU A C 1
ATOM 844 O O . LEU A 1 110 ? -1.571 -13.431 -11.926 1.00 93.81 110 LEU A O 1
ATOM 848 N N . GLY A 1 111 ? -2.710 -11.822 -12.984 1.00 95.38 111 GLY A N 1
ATOM 849 C CA . GLY A 1 111 ? -3.955 -12.588 -13.055 1.00 95.38 111 GLY A CA 1
ATOM 850 C C . GLY A 1 111 ? -4.668 -12.744 -11.708 1.00 95.38 111 GLY A C 1
ATOM 851 O O . GLY A 1 111 ? -5.589 -13.554 -11.613 1.00 95.38 111 GLY A O 1
ATOM 852 N N . VAL A 1 112 ? -4.267 -11.992 -10.676 1.00 93.44 112 VAL A N 1
ATOM 853 C CA . VAL A 1 112 ? -4.769 -12.142 -9.300 1.00 93.44 112 VAL A CA 1
ATOM 854 C C . VAL A 1 112 ? -5.567 -10.929 -8.820 1.00 93.44 112 VAL A C 1
ATOM 856 O O . VAL A 1 112 ? -5.325 -9.797 -9.238 1.00 93.44 112 VAL A O 1
ATOM 859 N N . LYS A 1 113 ? -6.479 -11.168 -7.869 1.00 91.38 113 LYS A N 1
ATOM 860 C CA . LYS A 1 113 ? -7.141 -10.132 -7.063 1.00 91.38 113 LYS A CA 1
ATOM 861 C C . LYS A 1 113 ? -6.853 -10.378 -5.594 1.00 91.38 113 LYS A C 1
ATOM 863 O O . LYS A 1 113 ? -6.949 -11.511 -5.130 1.00 91.38 113 LYS A O 1
ATOM 868 N N . ILE A 1 114 ? -6.537 -9.312 -4.872 1.00 86.38 114 ILE A N 1
ATOM 869 C CA . ILE A 1 114 ? -6.414 -9.349 -3.419 1.00 86.38 114 ILE A CA 1
ATOM 870 C C . ILE A 1 114 ? -7.744 -8.870 -2.848 1.00 86.38 114 ILE A C 1
ATOM 872 O O . ILE A 1 114 ? -8.219 -7.789 -3.185 1.00 86.38 114 ILE A O 1
ATOM 876 N N . GLY A 1 115 ? -8.350 -9.705 -2.014 1.00 87.38 115 GLY A N 1
ATOM 877 C CA . GLY A 1 115 ? -9.514 -9.362 -1.215 1.00 87.38 115 GLY A CA 1
ATOM 878 C C . GLY A 1 115 ? -9.211 -9.632 0.249 1.00 87.38 115 GLY A C 1
ATOM 879 O O . GLY A 1 115 ? -8.359 -10.457 0.578 1.00 87.38 115 GLY A O 1
ATOM 880 N N . TYR A 1 116 ? -9.909 -8.932 1.124 1.00 81.94 116 TYR A N 1
ATOM 881 C CA . TYR A 1 116 ? -9.819 -9.115 2.562 1.00 81.94 116 TYR A CA 1
ATOM 882 C C . TYR A 1 116 ? -11.230 -9.223 3.122 1.00 81.94 116 TYR A C 1
ATOM 884 O O . TYR A 1 116 ? -12.150 -8.539 2.675 1.00 81.94 116 TYR A O 1
ATOM 892 N N . GLN A 1 117 ? -11.382 -10.099 4.105 1.00 80.88 117 GLN A N 1
ATOM 893 C CA . GLN A 1 117 ? -12.585 -10.238 4.905 1.00 80.88 117 GLN A CA 1
ATOM 894 C C . GLN A 1 117 ? -12.156 -10.098 6.356 1.00 80.88 117 GLN A C 1
ATOM 896 O O . GLN A 1 117 ? -11.162 -10.692 6.774 1.00 80.88 117 GLN A O 1
ATOM 901 N N . PHE A 1 118 ? -12.880 -9.284 7.106 1.00 74.50 118 PHE A N 1
ATOM 902 C CA . PHE A 1 118 ? -12.648 -9.098 8.525 1.00 74.50 118 PHE A CA 1
ATOM 903 C C . PHE A 1 118 ? -13.980 -9.167 9.255 1.00 74.50 118 PHE A C 1
ATOM 905 O O . PHE A 1 118 ? -15.014 -8.752 8.731 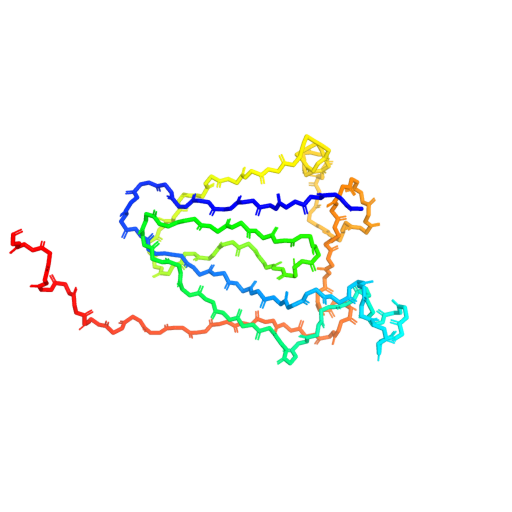1.00 74.50 118 PHE A O 1
ATOM 912 N N . GLU A 1 119 ? -13.932 -9.686 10.473 1.00 73.88 119 GLU A N 1
ATOM 913 C CA . GLU A 1 119 ? -15.033 -9.632 11.421 1.00 73.88 119 GLU A CA 1
ATOM 914 C C . GLU A 1 119 ? -14.589 -8.752 12.582 1.00 73.88 119 GLU A C 1
ATOM 916 O O . GLU A 1 119 ? -13.563 -9.003 13.215 1.00 73.88 119 GLU A O 1
ATOM 921 N N . LEU A 1 120 ? -15.352 -7.692 12.841 1.00 64.75 120 LEU A N 1
ATOM 922 C CA . LEU A 1 120 ? -15.205 -6.931 14.071 1.00 64.75 120 LEU A CA 1
ATOM 923 C C . LEU A 1 120 ? -15.916 -7.705 15.176 1.00 64.75 120 LEU A C 1
ATOM 925 O O . LEU A 1 120 ? -17.140 -7.667 15.290 1.00 64.75 120 LEU A O 1
ATOM 929 N N . THR A 1 121 ? -15.156 -8.422 15.993 1.00 67.00 121 THR A N 1
ATOM 930 C CA . THR A 1 121 ? -15.692 -8.973 17.234 1.00 67.00 121 THR A CA 1
ATOM 931 C C . THR A 1 121 ? -15.769 -7.848 18.257 1.00 67.00 121 THR A C 1
ATOM 933 O O . THR A 1 121 ? -14.767 -7.180 18.504 1.00 67.00 121 THR A O 1
ATOM 936 N N . ALA A 1 122 ? -16.945 -7.627 18.848 1.00 55.59 122 ALA A N 1
ATOM 937 C CA . ALA A 1 122 ? -17.116 -6.695 19.957 1.00 55.59 122 ALA A CA 1
ATOM 938 C C . ALA A 1 122 ? -16.337 -7.206 21.183 1.00 55.59 122 ALA A C 1
ATOM 940 O O . ALA A 1 122 ? -16.861 -7.950 22.005 1.00 55.59 122 ALA A O 1
ATOM 941 N N . GLY A 1 123 ? -15.064 -6.841 21.265 1.00 56.78 123 GLY A N 1
ATOM 942 C CA . GLY A 1 123 ? -14.204 -7.017 22.424 1.00 56.78 123 GLY A CA 1
ATOM 943 C C . GLY A 1 123 ? -13.456 -5.709 22.644 1.00 56.78 123 GLY A C 1
ATOM 944 O O . GLY A 1 123 ? -12.857 -5.191 21.707 1.00 56.78 123 GLY A O 1
ATOM 945 N N . ASP A 1 124 ? -13.542 -5.183 23.865 1.00 49.97 124 ASP A N 1
ATOM 946 C CA . ASP A 1 124 ? -12.771 -4.049 24.400 1.00 49.97 124 ASP A CA 1
ATOM 947 C C . ASP A 1 124 ? -13.297 -2.620 24.150 1.00 49.97 124 ASP A C 1
ATOM 949 O O . ASP A 1 124 ? -12.522 -1.673 24.040 1.00 49.97 124 ASP A O 1
ATOM 953 N N . GLN A 1 125 ? -14.620 -2.408 24.188 1.00 44.28 125 GLN A N 1
ATOM 954 C CA . GLN A 1 125 ? -15.167 -1.066 24.486 1.00 44.28 125 GLN A CA 1
ATOM 955 C C . GLN A 1 125 ? -15.216 -0.730 25.994 1.00 44.28 125 GLN A C 1
ATOM 957 O O . GLN A 1 125 ? -15.607 0.376 26.357 1.00 44.28 125 GLN A O 1
ATOM 962 N N . GLU A 1 126 ? -14.787 -1.631 26.886 1.00 41.25 126 GLU A N 1
ATOM 963 C CA . GLU A 1 126 ? -14.952 -1.461 28.343 1.00 41.25 126 GLU A CA 1
ATOM 964 C C . GLU A 1 126 ? -13.751 -0.870 29.110 1.00 41.25 126 GLU A C 1
ATOM 966 O O . GLU A 1 126 ? -13.848 -0.706 30.322 1.00 41.25 126 GLU A O 1
ATOM 971 N N . GLN A 1 127 ? -12.639 -0.486 28.468 1.00 39.78 127 GLN A N 1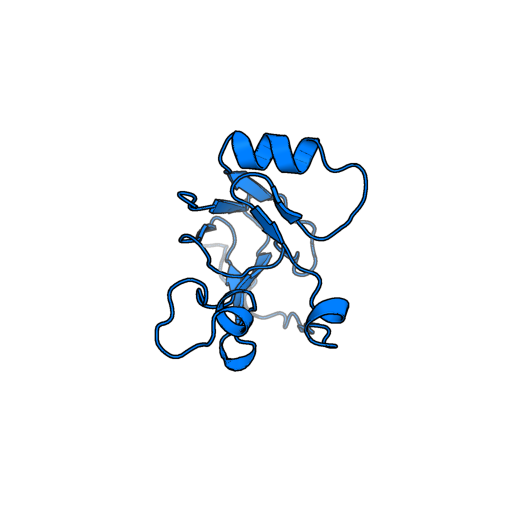
ATOM 972 C CA . GLN A 1 127 ? -11.461 0.038 29.198 1.00 39.78 127 GLN A CA 1
ATOM 973 C C . GLN A 1 127 ? -11.031 1.475 28.871 1.00 39.78 127 GLN A C 1
ATOM 975 O O . GLN A 1 127 ? -9.946 1.893 29.265 1.00 39.78 127 GLN A O 1
ATOM 980 N N . ILE A 1 128 ? -11.882 2.280 28.229 1.00 44.06 128 ILE A N 1
ATOM 981 C CA . ILE A 1 128 ? -11.607 3.715 28.020 1.00 44.06 128 ILE A CA 1
ATOM 982 C C . ILE A 1 128 ? -12.654 4.561 28.749 1.00 44.06 128 ILE A C 1
ATOM 984 O O . ILE A 1 128 ? -13.352 5.366 28.150 1.00 44.06 128 ILE A O 1
ATOM 988 N N . ASN A 1 129 ? -12.798 4.320 30.050 1.00 36.53 129 ASN A N 1
ATOM 989 C CA . ASN A 1 129 ? -13.393 5.242 31.018 1.00 36.53 129 ASN A CA 1
ATOM 990 C C . ASN A 1 129 ? -12.730 4.953 32.371 1.00 36.53 129 ASN A C 1
ATOM 992 O O . ASN A 1 129 ? -13.272 4.226 33.202 1.00 36.53 129 ASN A O 1
ATOM 996 N N . GLY A 1 130 ? -11.517 5.476 32.543 1.00 36.97 130 GLY A N 1
ATOM 997 C CA . GLY A 1 130 ? -10.758 5.495 33.790 1.00 36.97 130 GLY A CA 1
ATOM 998 C C . GLY A 1 130 ? -10.018 6.814 33.908 1.00 36.97 130 GLY A C 1
ATOM 999 O O . GLY A 1 130 ? -9.486 7.259 32.866 1.00 36.97 130 GLY A O 1
#

Foldseek 3Di:
DQDKKKKFWPPQQFKKKKWKADQLLPDPPDDNLVNLDGDPVRIDMDIGHGGDMDIGDQRIDIDDIGTPPDDIDIDMDDDPQVVVQVVPDPDDAADCCRGSDGGHDCCVSPVDDDDDDDDDDPDPPPPPPD

Sequence (130 aa):
MHLTQAFIGIGGKEPF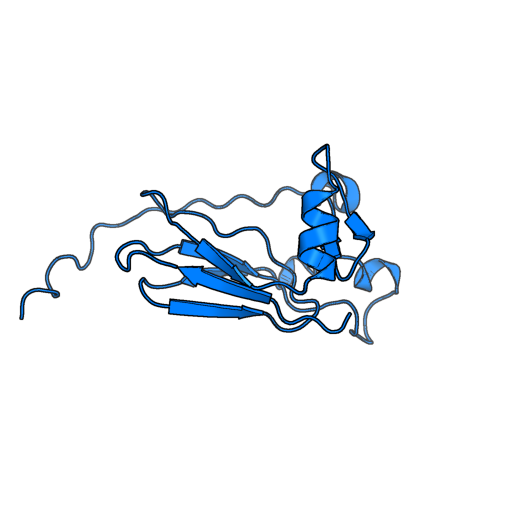MMVLGKPTHNRTDLTEEQKALPDLNNVKAFIIPPGCGLILKKGTWHDFPVSLGNPVTILTFNSAEVVEALAAMREPGEMLGQGDIYKIDLQKRLGVKIGYQFELTAGDQEQING

Secondary structure (DSSP, 8-state):
----EEEEEESSS--EEEEEE---TT-TTS-HHHHTS--GGG-EEEEEPTT-EEEE-TT-EE---EESSS--EEEEE--HHHHHHHHH--S---EESSSS-EE--HHHHHS-------------SSSS--

pLDDT: mean 85.13, std 13.59, range [36.53, 95.62]

Radius of gyration: 16.7 Å; chains: 1; bounding box: 37×32×50 Å